Protein AF-A0A7V5VZP8-F1 (afdb_monomer_lite)

pLDDT: mean 78.57, std 15.78, range [41.31, 93.62]

Sequence (109 aa):
MAIRPNHICRICGLQYYACDSCDQKIGIFWRGITCSLRHSEVYKTLIAFRDGQINKEEAAKLMREIGLTQGEINTFVPNIKEKINNIFNSTDLVPVRRPRKKIVLEDEI

Secondary structure (DSSP, 8-state):
--SS--EE-TTT--EE---HHHHHHHSS-HHHH-SSHHHHHHHHHHHHHHTTSS-HHHHHHHHHHTT--HHHHHTS-HHHHHHHHHHHH----PPPPPP----------

Structure (mmCIF, N/CA/C/O backbone):
data_AF-A0A7V5VZP8-F1
#
_entry.id   AF-A0A7V5VZP8-F1
#
loop_
_atom_site.group_PDB
_atom_site.id
_atom_site.type_symbol
_atom_site.label_atom_id
_atom_site.label_alt_id
_atom_site.label_comp_id
_atom_site.label_asym_id
_atom_site.label_entity_id
_atom_site.label_seq_id
_atom_site.pdbx_PDB_ins_code
_atom_site.Cartn_x
_atom_site.Cartn_y
_atom_site.Cartn_z
_atom_site.occupancy
_atom_site.B_iso_or_equiv
_atom_site.auth_seq_id
_atom_site.auth_comp_id
_atom_site.auth_asym_id
_atom_site.auth_atom_id
_atom_site.pdbx_PDB_model_num
ATOM 1 N N . MET A 1 1 ? 23.434 -7.163 -13.951 1.00 60.69 1 MET A N 1
ATOM 2 C CA . MET A 1 1 ? 22.061 -6.604 -13.973 1.00 60.69 1 MET A CA 1
ATOM 3 C C . MET A 1 1 ? 21.145 -7.626 -14.623 1.00 60.69 1 MET A C 1
ATOM 5 O O . MET A 1 1 ? 21.622 -8.360 -15.480 1.00 60.69 1 MET A O 1
ATOM 9 N N . ALA A 1 2 ? 19.886 -7.726 -14.195 1.00 63.44 2 ALA A N 1
ATOM 10 C CA . ALA A 1 2 ? 18.942 -8.676 -14.781 1.00 63.44 2 ALA A CA 1
ATOM 11 C C . ALA A 1 2 ? 18.579 -8.282 -16.225 1.00 63.44 2 ALA A C 1
ATOM 13 O O . ALA A 1 2 ? 18.502 -7.100 -16.549 1.00 63.44 2 ALA A O 1
ATOM 14 N N . ILE A 1 3 ? 18.365 -9.285 -17.081 1.00 75.12 3 ILE A N 1
ATOM 15 C CA . ILE A 1 3 ? 18.054 -9.119 -18.516 1.00 75.12 3 ILE A CA 1
ATOM 16 C C . ILE A 1 3 ? 16.556 -8.819 -18.727 1.00 75.12 3 ILE A C 1
ATOM 18 O O . ILE A 1 3 ? 16.154 -8.291 -19.760 1.00 75.12 3 ILE A O 1
ATOM 22 N N . ARG A 1 4 ? 15.719 -9.154 -17.738 1.00 83.31 4 ARG A N 1
ATOM 23 C CA . ARG A 1 4 ? 14.272 -8.906 -17.703 1.00 83.31 4 ARG A CA 1
ATOM 24 C C . ARG A 1 4 ? 13.866 -8.422 -16.306 1.00 83.31 4 ARG A C 1
ATOM 26 O O . ARG A 1 4 ? 14.609 -8.709 -15.361 1.00 83.31 4 ARG A O 1
ATOM 33 N N . PRO A 1 5 ? 12.727 -7.718 -16.158 1.00 86.06 5 PRO A N 1
ATOM 34 C CA . PRO A 1 5 ? 12.217 -7.335 -14.847 1.00 86.06 5 PRO A CA 1
ATOM 35 C C . PRO A 1 5 ? 12.083 -8.570 -13.953 1.00 86.06 5 PRO A C 1
ATOM 37 O O . PRO A 1 5 ? 11.481 -9.564 -14.356 1.00 86.06 5 PRO A O 1
ATOM 40 N N . ASN A 1 6 ? 12.670 -8.514 -12.762 1.00 89.25 6 ASN A N 1
ATOM 41 C CA . ASN A 1 6 ? 12.746 -9.642 -11.831 1.00 89.25 6 ASN A CA 1
ATOM 42 C C . ASN A 1 6 ? 11.845 -9.474 -10.598 1.00 89.25 6 ASN A C 1
ATOM 44 O O . ASN A 1 6 ? 11.670 -10.429 -9.849 1.00 89.25 6 ASN A O 1
ATOM 48 N N . HIS A 1 7 ? 11.213 -8.309 -10.409 1.00 89.56 7 HIS A N 1
ATOM 49 C CA . HIS A 1 7 ? 10.269 -8.068 -9.314 1.00 89.56 7 HIS A CA 1
ATOM 50 C C . HIS A 1 7 ? 8.944 -7.491 -9.806 1.00 89.56 7 HIS A C 1
ATOM 52 O O . HIS A 1 7 ? 8.864 -6.840 -10.848 1.00 89.56 7 HIS A O 1
ATOM 58 N N . ILE A 1 8 ? 7.895 -7.711 -9.011 1.00 92.25 8 ILE A N 1
ATOM 59 C CA . ILE A 1 8 ? 6.545 -7.192 -9.243 1.00 92.25 8 ILE A CA 1
ATOM 60 C C . ILE A 1 8 ? 6.112 -6.420 -8.004 1.00 92.25 8 ILE A C 1
ATOM 62 O O . ILE A 1 8 ? 6.137 -6.950 -6.891 1.00 92.25 8 ILE A O 1
ATOM 66 N N . CYS A 1 9 ? 5.704 -5.165 -8.183 1.00 92.88 9 CYS A N 1
ATOM 67 C CA . CYS A 1 9 ? 5.305 -4.329 -7.062 1.00 92.88 9 CYS A CA 1
ATOM 68 C C . CYS A 1 9 ? 4.006 -4.856 -6.446 1.00 92.88 9 CYS A C 1
ATOM 70 O O . CYS A 1 9 ? 2.985 -4.956 -7.122 1.00 92.88 9 CYS A O 1
ATOM 72 N N . ARG A 1 10 ? 4.009 -5.117 -5.135 1.00 91.94 10 ARG A N 1
ATOM 73 C CA . ARG A 1 10 ? 2.817 -5.610 -4.421 1.00 91.94 10 ARG A CA 1
ATOM 74 C C . ARG A 1 10 ? 1.666 -4.600 -4.320 1.00 91.94 10 ARG A C 1
ATOM 76 O O . ARG A 1 10 ? 0.564 -5.009 -3.976 1.00 91.94 10 ARG A O 1
ATOM 83 N N . ILE A 1 11 ? 1.913 -3.319 -4.607 1.00 93.62 11 ILE A N 1
ATOM 84 C CA . ILE A 1 11 ? 0.908 -2.244 -4.555 1.00 93.62 11 ILE A CA 1
ATOM 85 C C . ILE A 1 11 ? 0.275 -2.002 -5.929 1.00 93.62 11 ILE A C 1
ATOM 87 O O . ILE A 1 11 ? -0.941 -2.097 -6.062 1.00 93.62 11 ILE A O 1
ATOM 91 N N . CYS A 1 12 ? 1.084 -1.737 -6.959 1.00 91.50 12 CYS A N 1
ATOM 92 C CA . CYS A 1 12 ? 0.585 -1.393 -8.296 1.00 91.50 12 CYS A CA 1
ATOM 93 C C . CYS A 1 12 ? 0.699 -2.509 -9.344 1.00 91.50 12 CYS A C 1
ATOM 95 O O . CYS A 1 12 ? 0.203 -2.353 -10.451 1.00 91.50 12 CYS A O 1
ATOM 97 N N . GLY A 1 13 ? 1.368 -3.625 -9.046 1.00 91.00 13 GLY A N 1
ATOM 98 C CA . GLY A 1 13 ? 1.558 -4.721 -10.004 1.00 91.00 13 GLY A CA 1
ATOM 99 C C . GLY A 1 13 ? 2.589 -4.445 -11.106 1.00 91.00 13 GLY A C 1
ATOM 100 O O . GLY A 1 13 ? 2.811 -5.306 -11.953 1.00 91.00 13 GLY A O 1
ATOM 101 N N . LEU A 1 14 ? 3.253 -3.282 -11.095 1.00 92.81 14 LEU A N 1
ATOM 102 C CA . LEU A 1 14 ? 4.291 -2.944 -12.069 1.00 92.81 14 LEU A CA 1
ATOM 103 C C . LEU A 1 14 ? 5.485 -3.899 -11.953 1.00 92.81 14 LEU A C 1
ATOM 105 O O . LEU A 1 14 ? 5.983 -4.138 -10.850 1.00 92.81 14 LEU A O 1
ATOM 109 N N . GLN A 1 15 ? 5.971 -4.387 -13.093 1.00 92.62 15 GLN A N 1
ATOM 110 C CA . GLN A 1 15 ? 7.219 -5.141 -13.175 1.00 92.62 15 GLN A CA 1
ATOM 111 C C . GLN A 1 15 ? 8.416 -4.182 -13.174 1.00 92.62 15 GLN A C 1
ATOM 113 O O . GLN A 1 15 ? 8.422 -3.198 -13.913 1.00 92.62 15 GLN A O 1
ATOM 118 N N . TYR A 1 16 ? 9.430 -4.445 -12.352 1.00 91.25 16 TYR A N 1
ATOM 119 C CA . TYR A 1 16 ? 10.597 -3.573 -12.214 1.00 91.25 16 TYR A CA 1
ATOM 120 C C . TYR A 1 16 ? 11.883 -4.358 -11.928 1.00 91.25 16 TYR A C 1
ATOM 122 O O . TYR A 1 16 ? 11.858 -5.551 -11.621 1.00 91.25 16 TYR A O 1
ATOM 130 N N . TYR A 1 17 ? 13.017 -3.667 -12.056 1.00 90.19 17 TYR A N 1
ATOM 131 C CA . TYR A 1 17 ? 14.344 -4.213 -11.785 1.00 90.19 17 TYR A CA 1
ATOM 132 C C . TYR A 1 17 ? 14.775 -3.908 -10.348 1.00 90.19 17 TYR A C 1
ATOM 134 O O . TYR A 1 17 ? 14.806 -2.741 -9.933 1.00 90.19 17 TYR A O 1
ATOM 142 N N . ALA A 1 18 ? 15.169 -4.940 -9.608 1.00 86.56 18 ALA A N 1
ATOM 143 C CA . ALA A 1 18 ? 15.872 -4.807 -8.335 1.00 86.56 18 ALA A CA 1
ATOM 144 C C . ALA A 1 18 ? 17.004 -5.841 -8.238 1.00 86.56 18 ALA A C 1
ATOM 146 O O . ALA A 1 18 ? 17.142 -6.712 -9.093 1.00 86.56 18 ALA A O 1
ATOM 147 N N . CYS A 1 19 ? 17.891 -5.689 -7.257 1.00 84.31 19 CYS A N 1
ATOM 148 C CA . CYS A 1 19 ? 19.034 -6.581 -7.094 1.00 84.31 19 CYS A CA 1
ATOM 149 C C . CYS A 1 19 ? 18.695 -7.696 -6.100 1.00 84.31 19 CYS A C 1
ATOM 151 O O . CYS A 1 19 ? 18.683 -7.445 -4.896 1.00 84.31 19 CYS A O 1
ATOM 153 N N . ASP A 1 20 ? 18.523 -8.927 -6.589 1.00 80.81 20 ASP A N 1
ATOM 154 C CA . ASP A 1 20 ? 18.224 -10.095 -5.747 1.00 80.81 20 ASP A CA 1
ATOM 155 C C . ASP A 1 20 ? 19.288 -10.328 -4.661 1.00 80.81 20 ASP A C 1
ATOM 157 O O . ASP A 1 20 ? 18.985 -10.704 -3.530 1.00 80.81 20 ASP A O 1
ATOM 161 N N . SER A 1 21 ? 20.560 -10.063 -4.978 1.00 79.62 21 SER A N 1
ATOM 162 C CA . SER A 1 21 ? 21.660 -10.213 -4.019 1.00 79.62 21 SER A CA 1
ATOM 163 C C . SER A 1 21 ? 21.625 -9.172 -2.896 1.00 79.62 21 SER A C 1
ATOM 165 O O . SER A 1 21 ? 22.155 -9.433 -1.817 1.00 79.62 21 SER A O 1
ATOM 167 N N . CYS A 1 22 ? 21.030 -7.996 -3.127 1.00 72.81 22 CYS A N 1
ATOM 168 C CA . CYS A 1 22 ? 20.860 -6.981 -2.086 1.00 72.81 22 CYS A CA 1
ATOM 169 C C . CYS A 1 22 ? 19.761 -7.382 -1.094 1.00 72.81 22 CYS A C 1
ATOM 171 O O . CYS A 1 22 ? 19.959 -7.211 0.107 1.00 72.81 22 CYS A O 1
ATOM 173 N N . ASP A 1 23 ? 18.663 -7.973 -1.575 1.00 69.62 23 ASP A N 1
ATOM 174 C CA . ASP A 1 23 ? 17.593 -8.502 -0.718 1.00 69.62 23 ASP A CA 1
ATOM 175 C C . ASP A 1 23 ? 18.065 -9.678 0.156 1.00 69.62 23 ASP A C 1
ATOM 177 O O . ASP A 1 23 ? 17.637 -9.824 1.298 1.00 69.62 23 ASP A O 1
ATOM 181 N N . GLN A 1 24 ? 18.994 -10.501 -0.340 1.00 69.88 24 GLN A N 1
ATOM 182 C CA . GLN A 1 24 ? 19.509 -11.656 0.408 1.00 69.88 24 GLN A CA 1
ATOM 183 C C . GLN A 1 24 ? 20.503 -11.284 1.520 1.00 69.88 24 GLN A C 1
ATOM 185 O O . GLN A 1 24 ? 20.578 -11.982 2.527 1.00 69.88 24 GLN A O 1
ATOM 190 N N . LYS A 1 25 ? 21.280 -10.202 1.359 1.00 67.25 25 LYS A N 1
ATOM 191 C CA . LYS A 1 25 ? 22.365 -9.845 2.295 1.00 67.25 25 LYS A CA 1
ATOM 192 C C . LYS A 1 25 ? 21.928 -8.980 3.477 1.00 67.25 25 LYS A C 1
ATOM 194 O O . LYS A 1 25 ? 22.568 -9.034 4.520 1.00 67.25 25 LYS A O 1
ATOM 199 N N . ILE A 1 26 ? 20.893 -8.157 3.309 1.00 63.88 26 ILE A N 1
ATOM 200 C CA . ILE A 1 26 ? 20.512 -7.106 4.276 1.00 63.88 26 ILE A CA 1
ATOM 201 C C . ILE A 1 26 ? 19.176 -7.452 4.976 1.00 63.88 26 ILE A C 1
ATOM 203 O O . ILE A 1 26 ? 18.719 -6.738 5.866 1.00 63.88 26 ILE A O 1
ATOM 207 N N . GLY A 1 27 ? 18.560 -8.584 4.615 1.00 65.69 27 GLY A N 1
ATOM 208 C CA . GLY A 1 27 ? 17.155 -8.864 4.904 1.00 65.69 27 GLY A CA 1
ATOM 209 C C . GLY A 1 27 ? 16.240 -8.186 3.881 1.00 65.69 27 GLY A C 1
ATOM 210 O O . GLY A 1 27 ? 16.710 -7.457 3.009 1.00 65.69 27 GLY A O 1
ATOM 211 N N . ILE A 1 28 ? 14.928 -8.440 3.976 1.00 66.81 28 ILE A N 1
ATOM 212 C CA . ILE A 1 28 ? 13.948 -7.973 2.983 1.00 66.81 28 ILE A CA 1
ATOM 213 C C . ILE A 1 28 ? 14.007 -6.443 2.874 1.00 66.81 28 ILE A C 1
ATOM 215 O O . ILE A 1 28 ? 13.508 -5.721 3.744 1.00 66.81 28 ILE A O 1
ATOM 219 N N . PHE A 1 29 ? 14.611 -5.943 1.796 1.00 83.12 29 PHE A N 1
ATOM 220 C CA . PHE A 1 29 ? 14.701 -4.520 1.523 1.00 83.12 29 PHE A CA 1
ATOM 221 C C . PHE A 1 29 ? 13.388 -4.069 0.881 1.00 83.12 29 PHE A C 1
ATOM 223 O O . PHE A 1 29 ? 12.710 -4.834 0.193 1.00 83.12 29 PHE A O 1
ATOM 230 N N . TRP A 1 30 ? 12.992 -2.808 1.078 1.00 86.31 30 TRP A N 1
ATOM 231 C CA . TRP A 1 30 ? 11.716 -2.316 0.536 1.00 86.31 30 TRP A CA 1
ATOM 232 C C . TRP A 1 30 ? 11.618 -2.516 -0.984 1.00 86.31 30 TRP A C 1
ATOM 234 O O . TRP A 1 30 ? 10.545 -2.804 -1.513 1.00 86.31 30 TRP A O 1
ATOM 244 N N . ARG A 1 31 ? 12.763 -2.432 -1.672 1.00 86.31 31 ARG A N 1
ATOM 245 C CA . ARG A 1 31 ? 12.872 -2.583 -3.122 1.00 86.31 31 ARG A CA 1
ATOM 246 C C . ARG A 1 31 ? 12.682 -4.023 -3.599 1.00 86.31 31 ARG A C 1
ATOM 248 O O . ARG A 1 31 ? 12.389 -4.199 -4.772 1.00 86.31 31 ARG A O 1
ATOM 255 N N . GLY A 1 32 ? 12.746 -5.028 -2.730 1.00 86.31 32 GLY A N 1
ATOM 256 C CA . GLY A 1 32 ? 12.343 -6.394 -3.073 1.00 86.31 32 GLY A CA 1
ATOM 257 C C . GLY A 1 32 ? 10.822 -6.572 -3.172 1.00 86.31 32 GLY A C 1
ATOM 258 O O . GLY A 1 32 ? 10.345 -7.526 -3.788 1.00 86.31 32 GLY A O 1
ATOM 259 N N . ILE A 1 33 ? 10.049 -5.645 -2.590 1.00 87.62 33 ILE A N 1
ATOM 260 C CA . ILE A 1 33 ? 8.584 -5.730 -2.469 1.00 87.62 33 ILE A CA 1
ATOM 261 C C . ILE A 1 33 ? 7.874 -4.678 -3.333 1.00 87.62 33 ILE A C 1
ATOM 263 O O . ILE A 1 33 ? 6.800 -4.935 -3.896 1.00 87.62 33 ILE A O 1
ATOM 267 N N . THR A 1 34 ? 8.423 -3.464 -3.400 1.00 92.50 34 THR A N 1
ATOM 268 C CA . THR A 1 34 ? 7.788 -2.322 -4.060 1.00 92.50 34 THR A CA 1
ATOM 269 C C . THR A 1 34 ? 8.724 -1.596 -5.017 1.00 92.50 34 THR A C 1
ATOM 271 O O . THR A 1 34 ? 9.931 -1.514 -4.810 1.00 92.50 34 THR A O 1
ATOM 274 N N . CYS A 1 35 ? 8.146 -1.015 -6.073 1.00 90.50 35 CYS A N 1
ATOM 275 C CA . CYS A 1 35 ? 8.910 -0.274 -7.078 1.00 90.50 35 CYS A CA 1
ATOM 276 C C . CYS A 1 35 ? 9.352 1.125 -6.610 1.00 90.50 35 CYS A C 1
ATOM 278 O O . CYS A 1 35 ? 10.250 1.710 -7.210 1.00 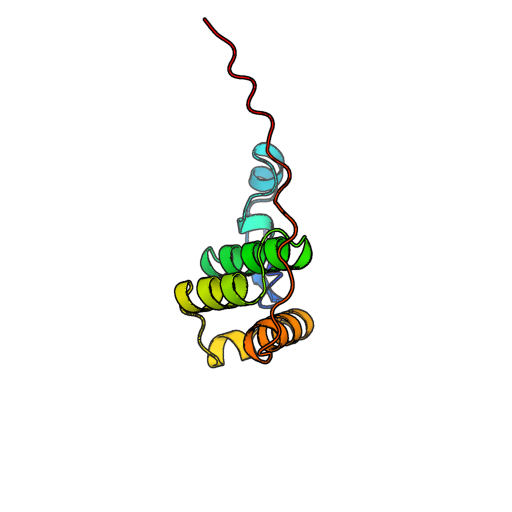90.50 35 CYS A O 1
ATOM 280 N N . SER A 1 36 ? 8.740 1.668 -5.552 1.00 90.38 36 SER A N 1
ATOM 281 C CA . SER A 1 36 ? 9.025 3.004 -5.021 1.00 90.38 36 SER A CA 1
ATOM 282 C C . SER A 1 36 ? 8.956 3.040 -3.491 1.00 90.38 36 SER A C 1
ATOM 284 O O . SER A 1 36 ? 8.326 2.178 -2.865 1.00 90.38 36 SER A O 1
ATOM 286 N N . LEU A 1 37 ? 9.583 4.065 -2.899 1.00 89.75 37 LEU A N 1
ATOM 287 C CA . LEU A 1 37 ? 9.517 4.340 -1.460 1.00 89.75 37 LEU A CA 1
ATOM 288 C C . LEU A 1 37 ? 8.082 4.628 -1.010 1.00 89.75 37 LEU A C 1
ATOM 290 O O . LEU A 1 37 ? 7.629 4.006 -0.055 1.00 89.75 37 LEU A O 1
ATOM 294 N N . ARG A 1 38 ? 7.333 5.446 -1.761 1.00 90.12 38 ARG A N 1
ATOM 295 C CA . ARG A 1 38 ? 5.915 5.724 -1.474 1.00 90.12 38 ARG A CA 1
ATOM 296 C C . ARG A 1 38 ? 5.094 4.435 -1.409 1.00 90.12 38 ARG A C 1
ATOM 298 O O . ARG A 1 38 ? 4.382 4.202 -0.441 1.00 90.12 38 ARG A O 1
ATOM 305 N N . HIS A 1 39 ? 5.251 3.532 -2.383 1.00 91.25 39 HIS A N 1
ATOM 306 C CA . HIS A 1 39 ? 4.576 2.228 -2.336 1.00 91.25 39 HIS A CA 1
ATOM 307 C C . HIS A 1 39 ? 5.033 1.376 -1.147 1.00 91.25 39 HIS A C 1
ATOM 309 O O . HIS A 1 39 ? 4.232 0.620 -0.599 1.00 91.25 39 HIS A O 1
ATOM 315 N N . SER A 1 40 ? 6.292 1.498 -0.721 1.00 91.75 40 SER A N 1
ATOM 316 C CA . SER A 1 40 ? 6.771 0.801 0.475 1.00 91.75 40 SE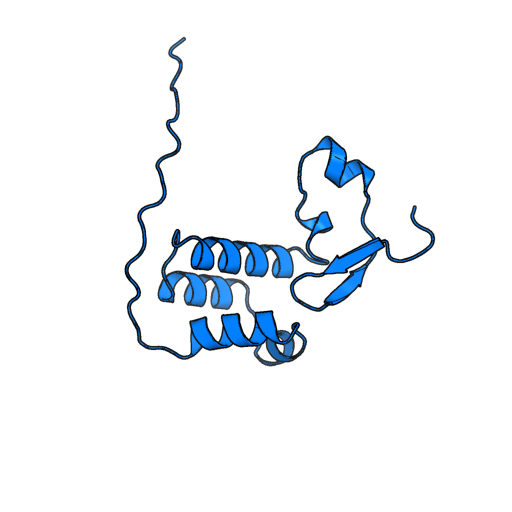R A CA 1
ATOM 317 C C . SER A 1 40 ? 6.093 1.303 1.749 1.00 91.75 40 SER A C 1
ATOM 319 O O . SER A 1 40 ? 5.781 0.499 2.623 1.00 91.75 40 SER A O 1
ATOM 321 N N . GLU A 1 41 ? 5.816 2.603 1.850 1.00 91.81 41 GLU A N 1
ATOM 322 C CA . GLU A 1 41 ? 5.119 3.197 2.993 1.00 91.81 41 GLU A CA 1
ATOM 323 C C . GLU A 1 41 ? 3.665 2.737 3.036 1.00 91.81 41 GLU A C 1
ATOM 325 O O . GLU A 1 41 ? 3.209 2.255 4.068 1.00 91.81 41 GLU A O 1
ATOM 330 N N . VAL A 1 42 ? 2.978 2.738 1.889 1.00 92.00 42 VAL A N 1
ATOM 331 C CA . VAL A 1 42 ? 1.621 2.176 1.767 1.00 92.00 42 VAL A CA 1
ATOM 332 C C . VAL A 1 42 ? 1.596 0.712 2.198 1.00 92.00 42 VAL A C 1
ATOM 334 O O . VAL A 1 42 ? 0.730 0.298 2.968 1.00 92.00 42 VAL A O 1
ATOM 337 N N . TYR A 1 43 ? 2.568 -0.076 1.733 1.00 92.62 43 TYR A N 1
ATOM 338 C CA . TYR A 1 43 ? 2.689 -1.483 2.097 1.00 92.62 43 TYR A CA 1
ATOM 339 C C . TYR A 1 43 ? 2.893 -1.672 3.607 1.00 92.62 43 TYR A C 1
ATOM 341 O O . TYR A 1 43 ? 2.228 -2.512 4.214 1.00 92.62 43 TYR A O 1
ATOM 349 N N . LYS A 1 44 ? 3.759 -0.864 4.231 1.00 91.50 44 LYS A N 1
ATOM 350 C CA . LYS A 1 44 ? 3.984 -0.881 5.684 1.00 91.50 44 LYS A CA 1
ATOM 351 C C . LYS A 1 44 ? 2.719 -0.517 6.457 1.00 91.50 44 LYS A C 1
ATOM 353 O O . LYS A 1 44 ? 2.374 -1.240 7.387 1.00 91.50 44 LYS A O 1
ATOM 358 N N . THR A 1 45 ? 1.998 0.528 6.051 1.00 92.12 45 THR A N 1
ATOM 359 C CA . THR A 1 45 ? 0.736 0.930 6.692 1.00 92.12 45 THR A CA 1
ATOM 360 C C . THR A 1 45 ? -0.310 -0.179 6.602 1.00 92.12 45 THR A C 1
ATOM 362 O O . THR A 1 45 ? -0.962 -0.495 7.595 1.00 92.12 45 THR A O 1
ATOM 365 N N . LEU A 1 46 ? -0.434 -0.839 5.446 1.00 91.31 46 LEU A N 1
ATOM 366 C CA . LEU A 1 46 ? -1.353 -1.968 5.274 1.00 91.31 46 LEU A CA 1
ATOM 367 C C . LEU A 1 46 ? -0.989 -3.170 6.152 1.00 91.31 46 LEU A C 1
ATOM 369 O O . LEU A 1 46 ? -1.888 -3.812 6.693 1.00 91.31 46 LEU A O 1
ATOM 373 N N . ILE A 1 47 ? 0.302 -3.482 6.303 1.00 91.25 47 ILE A N 1
ATOM 374 C CA . ILE A 1 47 ? 0.760 -4.537 7.218 1.00 91.25 47 ILE A CA 1
ATOM 375 C C . ILE A 1 47 ? 0.461 -4.160 8.665 1.00 91.25 47 ILE A C 1
ATOM 377 O O . ILE A 1 47 ? -0.129 -4.965 9.376 1.00 91.25 47 ILE A O 1
ATOM 381 N N . ALA A 1 48 ? 0.819 -2.948 9.089 1.00 89.25 48 ALA A N 1
ATOM 382 C CA . ALA A 1 48 ? 0.589 -2.486 10.452 1.00 89.25 48 ALA A CA 1
ATOM 383 C C . ALA A 1 48 ? -0.905 -2.519 10.811 1.00 89.25 48 ALA A C 1
ATOM 385 O O . ALA A 1 48 ? -1.268 -2.968 11.897 1.00 89.25 48 ALA A O 1
ATOM 386 N N . PHE A 1 49 ? -1.773 -2.117 9.877 1.00 89.69 49 PHE A N 1
ATOM 387 C CA . PHE A 1 49 ? -3.223 -2.189 10.045 1.00 89.69 49 PHE A CA 1
ATOM 388 C C . PHE A 1 49 ? -3.723 -3.639 10.110 1.00 89.69 49 PHE A C 1
ATOM 390 O O . PHE A 1 49 ? -4.465 -3.998 11.021 1.00 89.69 49 PHE A O 1
ATOM 397 N N . ARG A 1 50 ? -3.276 -4.504 9.188 1.00 89.06 50 ARG A N 1
ATOM 398 C CA . ARG A 1 50 ? -3.626 -5.937 9.179 1.00 89.06 50 ARG A CA 1
ATOM 399 C C . AR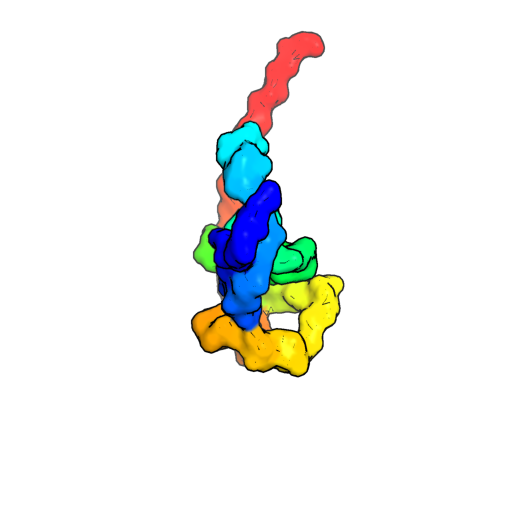G A 1 50 ? -3.209 -6.634 10.475 1.00 89.06 50 ARG A C 1
ATOM 401 O O . ARG A 1 50 ? -3.956 -7.459 10.992 1.00 89.06 50 ARG A O 1
ATOM 408 N N . ASP A 1 51 ? -2.026 -6.309 10.981 1.00 89.06 51 ASP A N 1
ATOM 409 C CA . ASP A 1 51 ? -1.456 -6.908 12.187 1.00 89.06 51 ASP A CA 1
ATOM 410 C C . ASP A 1 51 ? -2.031 -6.266 13.470 1.00 89.06 51 ASP A C 1
ATOM 412 O O . ASP A 1 51 ? -1.719 -6.699 14.581 1.00 89.06 51 ASP A O 1
ATOM 416 N N . GLY A 1 52 ? -2.901 -5.257 13.326 1.00 85.56 52 GLY A N 1
ATOM 417 C CA . GLY A 1 52 ? -3.596 -4.569 14.413 1.00 85.56 52 GLY A CA 1
ATOM 418 C C . GLY A 1 52 ? -2.720 -3.614 15.224 1.00 85.56 52 GLY A C 1
ATOM 419 O O . GLY A 1 52 ? -3.144 -3.204 16.300 1.00 85.56 52 GLY A O 1
ATOM 420 N N . GLN A 1 53 ? -1.521 -3.281 14.734 1.00 88.62 53 GLN A N 1
ATOM 421 C CA . GLN A 1 53 ? -0.579 -2.365 15.390 1.00 88.62 53 GLN A CA 1
ATOM 422 C C . GLN A 1 53 ? -1.063 -0.914 15.370 1.00 88.62 53 GLN A C 1
ATOM 424 O O . GLN A 1 53 ? -0.739 -0.157 16.279 1.00 88.62 53 GLN A O 1
ATOM 429 N N . ILE A 1 54 ? -1.814 -0.552 14.331 1.00 86.69 54 ILE A N 1
ATOM 430 C CA . ILE A 1 54 ? -2.464 0.750 14.172 1.00 86.69 54 ILE A CA 1
ATOM 431 C C . ILE A 1 54 ? -3.955 0.539 13.938 1.00 86.69 54 ILE A C 1
ATOM 433 O O . ILE A 1 54 ? -4.361 -0.485 13.372 1.00 86.69 54 ILE A O 1
ATOM 437 N N . ASN A 1 55 ? -4.776 1.500 14.353 1.00 86.19 55 ASN A N 1
ATOM 438 C CA . ASN A 1 55 ? -6.192 1.490 13.991 1.00 86.19 55 ASN A CA 1
ATOM 439 C C . ASN A 1 55 ? -6.411 2.051 12.579 1.00 86.19 55 ASN A C 1
ATOM 441 O O . ASN A 1 55 ? -5.500 2.470 11.862 1.00 86.19 55 ASN A O 1
ATOM 445 N N . LYS A 1 56 ? -7.675 2.030 12.172 1.00 85.50 56 LYS A N 1
ATOM 446 C CA . LYS A 1 56 ? -8.123 2.500 10.867 1.00 85.50 56 LYS A CA 1
ATOM 447 C C . LYS A 1 56 ? -7.920 4.006 10.672 1.00 85.50 56 LYS A C 1
ATOM 449 O O . LYS A 1 56 ? -7.543 4.418 9.580 1.00 85.50 56 LYS A O 1
ATOM 454 N N . GLU A 1 57 ? -8.127 4.811 11.715 1.00 84.88 57 GLU A N 1
ATOM 455 C CA . GLU A 1 57 ? -7.951 6.269 11.671 1.00 84.88 57 GLU A CA 1
ATOM 456 C C . GLU A 1 57 ? -6.483 6.654 11.465 1.00 84.88 57 GLU A C 1
ATOM 458 O O . GLU A 1 57 ? -6.168 7.485 10.613 1.00 84.88 57 GLU A O 1
ATOM 463 N N . GLU A 1 58 ? -5.575 5.999 12.188 1.00 87.38 58 GLU A N 1
ATOM 464 C CA . GLU A 1 58 ? -4.129 6.131 12.028 1.00 87.38 58 GLU A CA 1
ATOM 465 C C . GLU A 1 58 ? -3.690 5.671 10.639 1.00 87.38 58 GLU A C 1
ATOM 467 O O . GLU A 1 58 ? -2.938 6.377 9.967 1.00 87.38 58 GLU A O 1
ATOM 472 N N . ALA A 1 59 ? -4.203 4.533 10.161 1.00 89.31 59 ALA A N 1
ATOM 473 C CA . ALA A 1 59 ? -3.919 4.055 8.812 1.00 89.31 59 ALA A CA 1
ATOM 474 C C . ALA A 1 59 ? -4.375 5.067 7.747 1.00 89.31 59 ALA A C 1
ATOM 476 O O . ALA A 1 59 ? -3.610 5.384 6.835 1.00 89.31 59 ALA A O 1
ATOM 477 N N . ALA A 1 60 ? -5.582 5.625 7.883 1.00 86.56 60 ALA A N 1
ATOM 478 C CA . ALA A 1 60 ? -6.101 6.648 6.981 1.00 86.56 60 ALA A CA 1
ATOM 479 C C . ALA A 1 60 ? -5.270 7.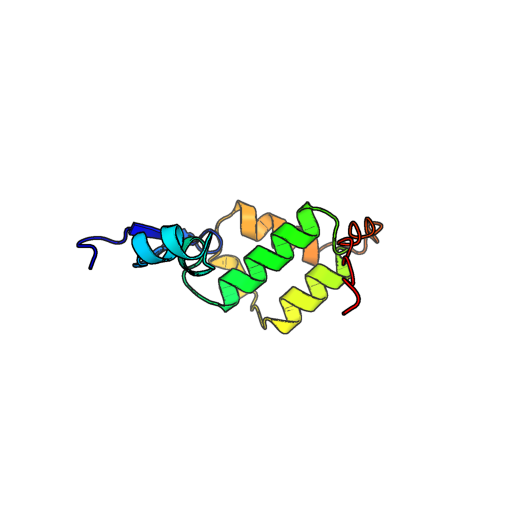938 7.043 1.00 86.56 60 ALA A C 1
ATOM 481 O O . ALA A 1 60 ? -4.979 8.526 6.001 1.00 86.56 60 ALA A O 1
ATOM 482 N N . LYS A 1 61 ? -4.850 8.369 8.239 1.00 86.94 61 LYS A N 1
ATOM 483 C CA . LYS A 1 61 ? -3.979 9.536 8.423 1.00 86.94 61 LYS A CA 1
ATOM 484 C C . LYS A 1 61 ? -2.639 9.342 7.713 1.00 86.94 61 LYS A C 1
ATOM 486 O O . LYS A 1 61 ? -2.285 10.176 6.885 1.00 86.94 61 LYS A O 1
ATOM 491 N N . LEU A 1 62 ? -1.958 8.221 7.955 1.00 88.56 62 LEU A N 1
ATOM 492 C CA . LEU A 1 62 ? -0.686 7.895 7.302 1.00 88.56 62 LEU A CA 1
ATOM 493 C C . LEU A 1 62 ? -0.838 7.842 5.776 1.00 88.56 62 LEU A C 1
ATOM 495 O O . LEU A 1 62 ? -0.007 8.374 5.048 1.00 88.56 62 LEU A O 1
ATOM 499 N N . MET A 1 63 ? -1.925 7.255 5.265 1.00 86.31 63 MET A N 1
ATOM 500 C CA . MET A 1 63 ? -2.186 7.218 3.821 1.00 86.31 63 MET A CA 1
ATOM 501 C C . MET A 1 63 ? -2.418 8.608 3.210 1.00 86.31 63 MET A C 1
ATOM 503 O O . MET A 1 63 ? -2.017 8.832 2.066 1.00 86.31 63 MET A O 1
ATOM 507 N N . ARG A 1 64 ? -3.017 9.548 3.955 1.00 83.75 64 ARG A N 1
ATOM 508 C CA . ARG A 1 64 ? -3.138 10.954 3.530 1.00 83.75 64 ARG A CA 1
ATOM 509 C C . ARG A 1 64 ? -1.795 11.679 3.566 1.00 83.75 64 ARG A C 1
ATOM 511 O O . ARG A 1 64 ? -1.512 12.435 2.645 1.00 83.75 64 ARG A O 1
ATOM 518 N N . GLU A 1 65 ? -0.964 11.428 4.576 1.00 86.94 65 GLU A N 1
ATOM 519 C CA . GLU A 1 65 ? 0.378 12.025 4.702 1.00 86.94 65 GLU A CA 1
ATOM 520 C C . GLU A 1 65 ? 1.328 11.573 3.582 1.00 86.94 65 GLU A C 1
ATOM 522 O O . GLU A 1 65 ? 2.112 12.376 3.084 1.00 86.94 65 GLU A O 1
ATOM 527 N N . ILE A 1 66 ? 1.191 10.331 3.096 1.00 86.00 66 ILE A N 1
ATOM 528 C CA . ILE A 1 66 ? 1.905 9.830 1.900 1.00 86.00 66 ILE A CA 1
ATOM 529 C C . ILE A 1 66 ? 1.483 10.592 0.618 1.00 86.00 66 ILE A C 1
ATOM 531 O O . ILE A 1 66 ? 2.146 10.511 -0.426 1.00 86.00 66 ILE A O 1
ATOM 535 N N . GLY A 1 67 ? 0.373 11.336 0.669 1.00 81.69 67 GLY A N 1
ATOM 536 C CA . GLY A 1 67 ? -0.134 12.136 -0.443 1.00 81.69 67 GLY A CA 1
ATOM 537 C C . GLY A 1 67 ? -0.673 11.281 -1.586 1.00 81.69 67 GLY A C 1
ATOM 538 O O . GLY A 1 67 ? -0.478 11.621 -2.750 1.00 81.69 67 GLY A O 1
ATOM 539 N N . LEU A 1 68 ? -1.280 10.129 -1.281 1.00 77.00 68 LEU A N 1
ATOM 540 C CA . LEU A 1 68 ? -1.910 9.294 -2.302 1.00 77.00 68 LEU A CA 1
ATOM 541 C C . LEU A 1 68 ? -3.140 9.992 -2.882 1.00 77.00 68 LEU A C 1
ATOM 543 O O . LEU A 1 68 ? -4.075 10.336 -2.159 1.00 77.00 68 LEU A O 1
ATOM 547 N N . THR A 1 69 ? -3.169 10.143 -4.201 1.00 76.88 69 THR A N 1
ATOM 548 C CA . THR A 1 69 ? -4.359 10.637 -4.904 1.00 76.88 69 THR A CA 1
ATOM 549 C C . THR A 1 69 ? -5.314 9.492 -5.251 1.00 76.88 69 THR A C 1
ATOM 551 O O . THR A 1 69 ? -4.897 8.350 -5.457 1.00 76.88 69 THR A O 1
ATOM 554 N N . GLN A 1 70 ? -6.611 9.788 -5.398 1.00 73.06 70 GLN A N 1
ATOM 555 C CA . GLN A 1 70 ? -7.597 8.791 -5.844 1.00 73.06 70 GLN A CA 1
ATOM 556 C C . GLN A 1 70 ? -7.242 8.197 -7.221 1.00 73.06 70 GLN A C 1
ATOM 558 O O . GLN A 1 70 ? -7.508 7.023 -7.483 1.00 73.06 70 GLN A O 1
ATOM 563 N N . GLY A 1 71 ? -6.611 8.998 -8.089 1.00 77.31 71 GLY A N 1
ATOM 564 C CA . GLY A 1 71 ? -6.105 8.555 -9.388 1.00 77.31 71 GLY A CA 1
ATOM 565 C C . GLY A 1 71 ? -5.042 7.463 -9.260 1.00 77.31 71 GLY A C 1
ATOM 566 O O . GLY A 1 71 ? -5.142 6.442 -9.933 1.00 77.31 71 GLY A O 1
ATOM 567 N N . GLU A 1 72 ? -4.084 7.621 -8.343 1.00 79.69 72 GLU A N 1
ATOM 568 C CA . GLU A 1 72 ? -3.059 6.604 -8.072 1.00 79.69 72 GLU A CA 1
ATOM 569 C C . GLU A 1 72 ? -3.668 5.332 -7.473 1.00 79.69 72 GLU A C 1
ATOM 571 O O . GLU A 1 72 ? -3.360 4.233 -7.932 1.00 79.69 72 GLU A O 1
ATOM 576 N N . ILE A 1 73 ? -4.599 5.460 -6.523 1.00 82.31 73 ILE A N 1
ATOM 577 C CA . ILE A 1 73 ? -5.274 4.309 -5.894 1.00 82.31 73 ILE A CA 1
ATOM 578 C C . ILE A 1 73 ? -6.017 3.456 -6.936 1.00 82.31 73 ILE A C 1
ATOM 580 O O . ILE A 1 73 ? -6.077 2.232 -6.818 1.00 82.31 73 ILE A O 1
ATOM 584 N N . ASN A 1 74 ? -6.544 4.070 -7.998 1.00 83.19 74 ASN A N 1
ATOM 585 C CA . ASN A 1 74 ? -7.194 3.344 -9.089 1.00 83.19 74 ASN A CA 1
ATOM 586 C C . ASN A 1 74 ? -6.233 2.498 -9.936 1.00 83.19 74 ASN A C 1
ATOM 588 O O . ASN A 1 74 ? -6.692 1.553 -10.573 1.00 83.19 74 ASN A O 1
ATOM 592 N N . THR A 1 75 ? -4.934 2.805 -9.928 1.00 87.31 75 THR A N 1
ATOM 593 C CA . THR A 1 75 ? -3.898 2.016 -10.620 1.00 87.31 75 THR A CA 1
ATOM 594 C C . THR A 1 75 ? -3.394 0.834 -9.794 1.00 87.31 75 THR A C 1
ATOM 596 O O . THR A 1 75 ? -2.616 0.016 -10.284 1.00 87.31 75 THR A O 1
ATOM 599 N N . PHE A 1 76 ? -3.804 0.741 -8.527 1.00 91.19 76 PHE A N 1
ATOM 600 C CA . PHE A 1 76 ? -3.365 -0.327 -7.643 1.00 91.19 76 PHE A CA 1
ATOM 601 C C . PHE A 1 76 ? -4.055 -1.648 -7.959 1.00 91.19 76 PHE A C 1
ATOM 603 O O . PHE A 1 76 ? -5.138 -1.696 -8.544 1.00 91.19 76 PHE A O 1
ATOM 610 N N . VAL A 1 77 ? -3.425 -2.744 -7.536 1.00 92.56 77 VAL A N 1
ATOM 611 C CA . VAL A 1 77 ? -4.012 -4.074 -7.710 1.00 92.56 77 VAL A CA 1
ATOM 612 C C . VAL A 1 77 ? -5.358 -4.155 -6.967 1.00 92.56 77 VAL A C 1
ATOM 614 O O . VAL A 1 77 ? -5.472 -3.593 -5.871 1.00 92.56 77 VAL A O 1
ATOM 617 N N . PRO A 1 78 ? -6.370 -4.869 -7.501 1.00 90.62 78 PRO A N 1
ATOM 618 C CA . PRO A 1 78 ? -7.746 -4.811 -6.992 1.00 90.62 78 PRO A CA 1
ATOM 619 C C . PRO A 1 78 ? -7.86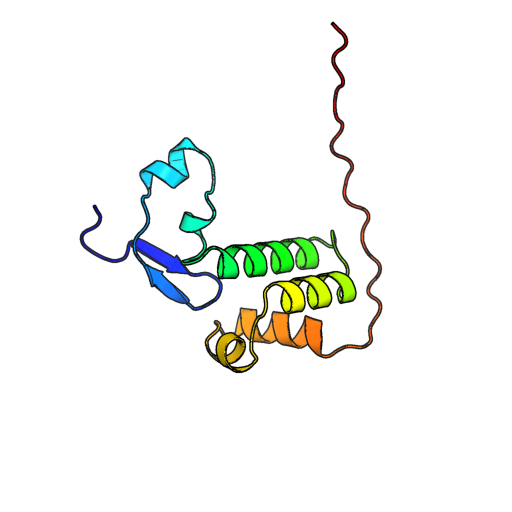8 -5.052 -5.481 1.00 90.62 78 PRO A C 1
ATOM 621 O O . PRO A 1 78 ? -8.438 -4.234 -4.768 1.00 90.62 78 PRO A O 1
ATOM 624 N N . ASN A 1 79 ? -7.206 -6.094 -4.969 1.00 89.94 79 ASN A N 1
ATOM 625 C CA . ASN A 1 79 ? -7.204 -6.432 -3.542 1.00 89.94 79 ASN A CA 1
ATOM 626 C C . ASN A 1 79 ? -6.628 -5.306 -2.654 1.00 89.94 79 ASN A C 1
ATOM 628 O O . ASN A 1 79 ? -7.092 -5.067 -1.543 1.00 89.94 79 ASN A O 1
ATOM 632 N N . ILE A 1 80 ? -5.603 -4.592 -3.128 1.00 91.19 80 ILE A N 1
ATOM 633 C CA . ILE A 1 80 ? -5.005 -3.476 -2.381 1.00 91.19 80 ILE A CA 1
ATOM 634 C C . ILE A 1 80 ? -5.929 -2.262 -2.421 1.00 91.19 80 ILE A C 1
ATOM 636 O O . ILE A 1 80 ? -6.148 -1.633 -1.387 1.00 91.19 80 ILE A O 1
ATOM 640 N N . LYS A 1 81 ? -6.523 -1.977 -3.583 1.00 90.44 81 LYS A N 1
ATOM 641 C CA . LYS A 1 81 ? -7.527 -0.922 -3.741 1.00 90.44 81 LYS A CA 1
ATOM 642 C C . LYS A 1 81 ? -8.713 -1.129 -2.798 1.00 90.44 81 LYS A C 1
ATOM 644 O O . LYS A 1 81 ? -9.100 -0.193 -2.109 1.00 90.44 81 LYS A O 1
ATOM 649 N N . GLU A 1 82 ? -9.252 -2.342 -2.710 1.00 89.12 82 GLU A N 1
ATOM 650 C CA . GLU A 1 82 ? -10.361 -2.661 -1.801 1.00 89.12 82 GLU A CA 1
ATOM 651 C C . GLU A 1 82 ? -9.989 -2.452 -0.332 1.00 89.12 82 GLU A C 1
ATOM 653 O O . GLU A 1 82 ? -10.763 -1.865 0.423 1.00 89.12 82 GLU A O 1
ATOM 658 N N . LYS A 1 83 ? -8.781 -2.859 0.077 1.00 89.12 83 LYS A N 1
ATOM 659 C CA . LYS A 1 83 ? -8.293 -2.639 1.447 1.00 89.12 83 LYS A CA 1
ATOM 660 C C . LYS A 1 83 ? -8.136 -1.162 1.781 1.00 89.12 83 LYS A C 1
ATOM 662 O O . LYS A 1 83 ? -8.539 -0.739 2.860 1.00 89.12 83 LYS A O 1
ATOM 667 N N . ILE A 1 84 ? -7.568 -0.387 0.863 1.00 88.00 84 ILE A N 1
ATOM 668 C CA . ILE A 1 84 ? -7.390 1.057 1.032 1.00 88.00 84 ILE A CA 1
ATOM 669 C C . ILE A 1 84 ? -8.751 1.751 1.089 1.00 88.00 84 ILE A C 1
ATOM 671 O O . ILE A 1 84 ? -8.997 2.541 1.996 1.00 88.00 84 ILE A O 1
ATOM 675 N N . ASN A 1 85 ? -9.667 1.402 0.185 1.00 86.75 85 ASN A N 1
ATOM 676 C CA . ASN A 1 85 ? -11.028 1.922 0.212 1.00 86.75 85 ASN A CA 1
ATOM 677 C C . ASN A 1 85 ? -11.720 1.572 1.526 1.00 86.75 85 ASN A C 1
ATOM 679 O O . ASN A 1 85 ? -12.317 2.454 2.125 1.00 86.75 85 ASN A O 1
ATOM 683 N N . ASN A 1 86 ? -11.588 0.340 2.027 1.00 86.88 86 ASN A N 1
ATOM 684 C CA . ASN A 1 86 ? -12.128 -0.025 3.333 1.00 86.88 86 ASN A CA 1
ATOM 685 C C . ASN A 1 86 ? -11.587 0.912 4.418 1.00 86.88 86 ASN A C 1
ATOM 687 O O . ASN A 1 86 ? -12.386 1.469 5.161 1.00 86.88 86 ASN A O 1
ATOM 691 N N . ILE A 1 87 ? -10.274 1.158 4.461 1.00 86.44 87 ILE A N 1
ATOM 692 C CA . ILE A 1 87 ? -9.649 2.076 5.427 1.00 86.44 87 ILE A CA 1
ATOM 693 C C . ILE A 1 87 ? -10.246 3.493 5.340 1.00 86.44 87 ILE A C 1
ATOM 695 O O . ILE A 1 87 ? -10.499 4.095 6.381 1.00 86.44 87 ILE A O 1
ATOM 699 N N . PHE A 1 88 ? -10.542 3.998 4.140 1.00 80.44 88 PHE A N 1
ATOM 700 C CA . PHE A 1 88 ? -11.129 5.330 3.951 1.00 80.44 88 PHE A CA 1
ATOM 701 C C . PHE A 1 88 ? -12.649 5.415 4.178 1.00 80.44 88 PHE A C 1
ATOM 703 O O . PHE A 1 88 ? -13.125 6.474 4.579 1.00 80.44 88 PHE A O 1
ATOM 710 N N . ASN A 1 89 ? -13.415 4.346 3.932 1.00 73.25 89 ASN A N 1
ATOM 711 C CA . ASN A 1 89 ? -14.879 4.419 3.823 1.00 73.25 89 ASN A CA 1
ATOM 712 C C . ASN A 1 89 ? -15.663 4.218 5.125 1.00 73.25 89 ASN A C 1
ATOM 714 O O . ASN A 1 89 ? -16.889 4.260 5.069 1.00 73.25 89 ASN A O 1
ATOM 718 N N . SER A 1 90 ? -15.032 3.946 6.271 1.00 54.56 90 SER A N 1
ATOM 719 C CA . SER A 1 90 ? -15.807 3.649 7.486 1.00 54.56 90 SER A CA 1
ATOM 720 C C . SER A 1 90 ? -15.432 4.520 8.670 1.00 54.56 90 SER A C 1
ATOM 722 O O . SER A 1 90 ? -14.264 4.639 9.029 1.00 54.56 90 SER A O 1
ATOM 724 N N . THR A 1 91 ? -16.478 5.043 9.301 1.00 50.78 91 THR A N 1
ATOM 725 C CA . THR A 1 91 ? -16.542 5.732 10.596 1.00 50.78 91 THR A CA 1
ATOM 726 C C . THR A 1 91 ? -16.318 4.799 11.796 1.00 50.78 91 THR A C 1
ATOM 728 O O . THR A 1 91 ? -16.609 5.169 12.929 1.00 50.78 91 THR A O 1
ATOM 731 N N . ASP A 1 92 ? -15.836 3.576 11.569 1.00 43.44 92 ASP A N 1
ATOM 732 C CA . ASP A 1 92 ? -15.744 2.539 12.593 1.00 43.44 92 ASP A CA 1
ATOM 733 C C . ASP A 1 92 ? -14.409 2.594 13.341 1.00 43.44 92 ASP A C 1
ATOM 735 O O . ASP A 1 92 ? -13.337 2.304 12.795 1.00 43.44 92 ASP A O 1
ATOM 739 N N . LEU A 1 93 ? -14.504 2.926 14.629 1.00 45.53 93 LEU A N 1
ATOM 740 C CA . LEU A 1 93 ? -13.426 2.859 15.610 1.00 45.53 93 LEU A CA 1
ATOM 741 C C . LEU A 1 93 ? -13.080 1.388 15.888 1.00 45.53 93 LEU A C 1
ATOM 743 O O . LEU A 1 93 ? -13.656 0.751 16.769 1.00 45.53 93 LEU A O 1
ATOM 747 N N . VAL A 1 94 ? -12.138 0.819 15.132 1.00 50.25 94 VAL A N 1
ATOM 748 C CA . VAL A 1 94 ? -11.594 -0.512 15.444 1.00 50.25 94 VAL A CA 1
ATOM 749 C C . VAL A 1 94 ? -10.563 -0.365 16.573 1.00 50.25 94 VAL A C 1
ATOM 751 O O . VAL A 1 94 ? -9.612 0.407 16.415 1.00 50.25 94 VAL A O 1
ATOM 754 N N . PRO A 1 95 ? -10.701 -1.079 17.705 1.00 44.66 95 PRO A N 1
ATOM 755 C CA . PRO A 1 95 ? -9.772 -0.952 18.823 1.00 44.66 95 PRO A CA 1
ATOM 756 C C . PRO A 1 95 ? -8.358 -1.411 18.427 1.00 44.66 95 PRO A C 1
ATOM 758 O O . PRO A 1 95 ? -8.164 -2.539 17.969 1.00 44.66 95 PRO A O 1
ATOM 761 N N . VAL A 1 96 ? -7.368 -0.530 18.629 1.00 53.66 96 VAL A N 1
ATOM 762 C CA . VAL A 1 96 ? -5.933 -0.803 18.419 1.00 53.66 96 VAL A CA 1
ATOM 763 C C . VAL A 1 96 ? -5.515 -1.980 19.303 1.00 53.66 96 VAL A C 1
ATOM 765 O O . VAL A 1 96 ? -5.720 -1.950 20.522 1.00 53.66 96 VAL A O 1
ATOM 768 N N . ARG A 1 97 ? -4.877 -3.009 18.735 1.00 57.59 97 ARG A N 1
ATOM 769 C CA . ARG A 1 97 ? -4.176 -4.004 19.552 1.00 57.59 97 ARG A CA 1
ATOM 770 C C . ARG A 1 97 ? -2.826 -3.408 19.922 1.00 57.59 97 ARG A C 1
ATOM 772 O O . ARG A 1 97 ? -2.031 -3.072 19.053 1.00 57.59 97 ARG A O 1
ATOM 779 N N . ARG A 1 98 ? -2.570 -3.252 21.226 1.00 49.03 98 ARG A N 1
ATOM 780 C CA . ARG A 1 98 ? -1.310 -2.670 21.714 1.00 49.03 98 ARG A CA 1
ATOM 781 C C . ARG A 1 98 ? -0.122 -3.389 21.058 1.00 49.03 98 ARG A C 1
ATOM 783 O O . ARG A 1 98 ? -0.096 -4.625 21.088 1.00 49.03 98 ARG A O 1
ATOM 790 N N . PRO A 1 99 ? 0.856 -2.662 20.492 1.00 50.91 99 PRO A N 1
ATOM 791 C CA . PRO A 1 99 ? 2.048 -3.293 19.951 1.00 50.91 99 PRO A CA 1
ATOM 792 C C . PRO A 1 99 ? 2.737 -4.082 21.070 1.00 50.91 99 PRO A C 1
ATOM 794 O O . PRO A 1 99 ? 2.876 -3.590 22.194 1.00 50.91 99 PRO A O 1
ATOM 797 N N . ARG A 1 100 ? 3.164 -5.321 20.785 1.00 48.50 100 ARG A N 1
ATOM 798 C CA . ARG A 1 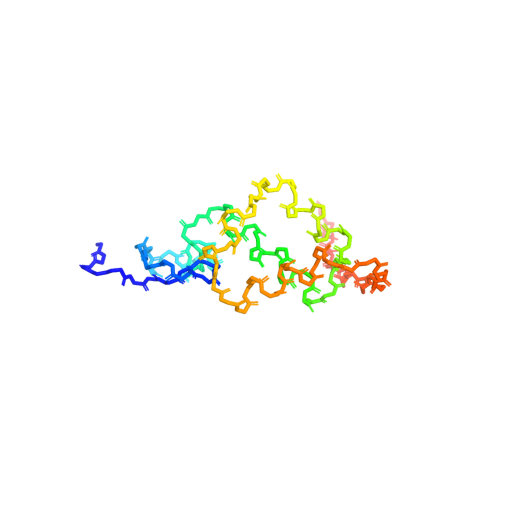100 ? 4.053 -6.047 21.702 1.00 48.50 100 ARG A CA 1
ATOM 799 C C . ARG A 1 100 ? 5.306 -5.188 21.879 1.00 48.50 100 ARG A C 1
ATOM 801 O O . ARG A 1 100 ? 6.038 -4.984 20.913 1.00 48.50 100 ARG A O 1
ATOM 808 N N . LYS A 1 101 ? 5.528 -4.677 23.098 1.00 44.62 101 LYS A N 1
ATOM 809 C CA . LYS A 1 101 ? 6.780 -4.018 23.497 1.00 44.62 101 LYS A CA 1
ATOM 810 C C . LYS A 1 101 ? 7.936 -4.909 23.031 1.00 44.62 101 LYS A C 1
ATOM 812 O O . LYS A 1 101 ? 8.003 -6.070 23.434 1.00 44.62 101 LYS A O 1
ATOM 817 N N . LYS A 1 102 ? 8.832 -4.387 22.185 1.00 41.69 102 LYS A N 1
ATOM 818 C CA . LYS A 1 102 ? 10.171 -4.973 22.080 1.00 41.69 102 LYS A CA 1
ATOM 819 C C . LYS A 1 102 ? 10.785 -4.824 23.470 1.00 41.69 102 LYS A C 1
ATOM 821 O O . LYS A 1 102 ? 10.857 -3.708 23.976 1.00 41.69 102 LYS A O 1
ATOM 826 N N . ILE A 1 103 ? 11.126 -5.941 24.103 1.00 41.31 103 ILE A N 1
ATOM 827 C CA . ILE A 1 103 ? 11.976 -5.942 25.292 1.00 41.31 103 ILE A CA 1
ATOM 828 C C . ILE A 1 103 ? 13.312 -5.379 24.813 1.00 41.31 103 ILE A C 1
ATOM 830 O O . ILE A 1 103 ? 13.997 -6.016 24.016 1.00 41.31 103 ILE A O 1
ATOM 834 N N . VAL A 1 104 ? 13.603 -4.137 25.187 1.00 48.66 104 VAL A N 1
ATOM 835 C CA . VAL A 1 104 ? 14.940 -3.566 25.052 1.00 48.66 104 VAL A CA 1
ATOM 836 C C . VAL A 1 104 ? 15.670 -4.069 26.291 1.00 48.66 104 VAL A C 1
ATOM 838 O O . VAL A 1 104 ? 15.284 -3.725 27.404 1.00 48.66 104 VAL A O 1
ATOM 841 N N . LEU A 1 105 ? 16.609 -4.995 26.107 1.00 49.12 105 LEU A N 1
ATOM 842 C CA . LEU A 1 105 ? 17.611 -5.271 27.128 1.00 49.12 105 LEU A CA 1
ATOM 843 C C . LEU A 1 105 ? 18.560 -4.072 27.074 1.00 49.12 105 LEU A C 1
ATOM 845 O O . LEU A 1 105 ? 19.334 -3.927 26.131 1.00 49.12 105 LEU A O 1
ATOM 849 N N . GLU A 1 106 ? 18.380 -3.144 28.007 1.00 47.44 106 GLU A N 1
ATOM 850 C CA . GLU A 1 106 ? 19.433 -2.216 28.398 1.00 47.44 106 GLU A CA 1
ATOM 851 C C . GLU A 1 106 ? 20.482 -3.059 29.128 1.00 47.44 106 GLU A C 1
ATOM 853 O O . GLU A 1 106 ? 20.322 -3.376 30.303 1.00 47.44 106 GLU A O 1
ATOM 858 N N . ASP A 1 107 ? 21.504 -3.509 28.399 1.00 52.41 107 ASP A N 1
ATOM 859 C CA . ASP A 1 107 ? 22.726 -4.021 29.009 1.00 52.41 107 ASP A CA 1
ATOM 860 C C . ASP A 1 107 ? 23.528 -2.812 29.511 1.00 52.41 107 ASP A C 1
ATOM 862 O O . ASP A 1 107 ? 24.091 -2.038 28.733 1.00 52.41 107 ASP A O 1
ATOM 866 N N . GLU A 1 108 ? 23.500 -2.637 30.831 1.00 52.34 108 GLU A N 1
ATOM 867 C CA . GLU A 1 108 ? 24.426 -1.823 31.613 1.00 52.34 108 GLU A CA 1
ATOM 868 C C . GLU A 1 108 ? 25.877 -2.231 31.309 1.00 52.34 108 GLU A C 1
ATOM 870 O O . GLU A 1 108 ? 26.238 -3.367 31.614 1.00 52.34 108 GLU A O 1
ATOM 875 N N . ILE A 1 109 ? 26.704 -1.315 30.781 1.00 53.97 109 ILE A N 1
ATOM 876 C CA . ILE A 1 109 ? 28.161 -1.218 31.038 1.00 53.97 109 ILE A CA 1
ATOM 877 C C . ILE A 1 109 ? 28.572 0.256 30.990 1.00 53.97 109 ILE A C 1
ATOM 879 O O . ILE A 1 109 ? 28.306 0.907 29.953 1.00 53.97 109 ILE A O 1
#

Foldseek 3Di:
DDPFQDAAAQWQRDGHDDDPVVCVPPPHDLVNHHVDPLSSQLVVLLVCPVVLQDDLVVSLVSNVVSVDDPVNLVSTDPVSSVSNCVSVPDPDTDDRDHPDDDPPPPDDD

Radius of gyration: 16.71 Å; chains: 1; bounding box: 45×24×50 Å